Protein AF-A0A975IRM1-F1 (afdb_monomer)

pLDDT: mean 83.76, std 19.44, range [33.62, 98.5]

Mean predicted aligned error: 9.25 Å

Structure (mmCIF, N/CA/C/O backbone):
data_AF-A0A975IRM1-F1
#
_entry.id   AF-A0A975IRM1-F1
#
loop_
_atom_site.group_PDB
_atom_site.id
_atom_site.type_symbol
_atom_site.label_atom_id
_atom_site.label_alt_id
_atom_site.label_comp_id
_atom_site.label_asym_id
_atom_site.label_entity_id
_atom_site.label_seq_id
_atom_site.pdbx_PDB_ins_code
_atom_site.Cartn_x
_atom_site.Cartn_y
_atom_site.Cartn_z
_atom_site.occupancy
_atom_site.B_iso_or_equiv
_atom_site.auth_seq_id
_atom_site.auth_comp_id
_atom_site.auth_asym_id
_atom_site.auth_atom_id
_atom_site.pdbx_PDB_model_num
ATOM 1 N N . MET A 1 1 ? -2.270 6.627 4.710 1.00 82.19 1 MET A N 1
ATOM 2 C CA . MET A 1 1 ? -3.386 5.991 5.447 1.00 82.19 1 MET A CA 1
ATOM 3 C C . MET A 1 1 ? -4.667 6.190 4.655 1.00 82.19 1 MET A C 1
ATOM 5 O O . MET A 1 1 ? -4.808 7.263 4.088 1.00 82.19 1 MET A O 1
ATOM 9 N N . ALA A 1 2 ? -5.559 5.201 4.576 1.00 70.69 2 ALA A N 1
ATOM 10 C CA . ALA A 1 2 ? -6.804 5.291 3.811 1.00 70.69 2 ALA A CA 1
ATOM 11 C C . ALA A 1 2 ? -8.047 4.966 4.657 1.00 70.69 2 ALA A C 1
ATOM 13 O O . ALA A 1 2 ? -8.045 4.028 5.455 1.00 70.69 2 ALA A O 1
ATOM 14 N N . GLU A 1 3 ? -9.123 5.722 4.443 1.00 85.12 3 GLU A N 1
ATOM 15 C CA . GLU A 1 3 ? -10.418 5.559 5.111 1.00 85.12 3 GLU A CA 1
ATOM 16 C C . GLU A 1 3 ? -11.601 5.948 4.197 1.00 85.12 3 GLU A C 1
ATOM 18 O O . GLU A 1 3 ? -11.422 6.604 3.172 1.00 85.12 3 GLU A O 1
ATOM 23 N N . ALA A 1 4 ? -12.828 5.545 4.542 1.00 72.50 4 ALA A N 1
ATOM 24 C CA . ALA A 1 4 ? -14.022 5.832 3.738 1.00 72.50 4 ALA A CA 1
ATOM 25 C C . ALA A 1 4 ? -14.228 7.336 3.438 1.00 72.50 4 ALA A C 1
ATOM 27 O O . ALA A 1 4 ? -13.941 8.179 4.298 1.00 72.50 4 ALA A O 1
ATOM 28 N N . PRO A 1 5 ? -14.780 7.694 2.261 1.00 69.25 5 PRO A N 1
ATOM 29 C CA . PRO A 1 5 ? -15.133 9.079 1.942 1.00 69.25 5 PRO A CA 1
ATOM 30 C C . PRO A 1 5 ? -16.150 9.641 2.953 1.00 69.25 5 PRO A C 1
ATOM 32 O O . PRO A 1 5 ? -17.047 8.932 3.407 1.00 69.25 5 PRO A O 1
ATOM 35 N N . ALA A 1 6 ? -16.003 10.911 3.346 1.00 57.91 6 ALA A N 1
ATOM 36 C CA . ALA A 1 6 ? -16.925 11.556 4.283 1.00 57.91 6 ALA A CA 1
ATOM 37 C C . ALA A 1 6 ? -18.220 11.977 3.567 1.00 57.91 6 ALA A C 1
ATOM 39 O O . ALA A 1 6 ? -18.170 12.527 2.470 1.00 57.91 6 ALA A O 1
ATOM 40 N N . THR A 1 7 ? -19.377 11.763 4.198 1.00 49.47 7 THR A N 1
ATOM 41 C CA . THR A 1 7 ? -20.649 12.374 3.775 1.00 49.47 7 THR A CA 1
ATOM 42 C C . THR A 1 7 ? -20.865 13.634 4.612 1.00 49.47 7 THR A C 1
ATOM 44 O O . THR A 1 7 ? -21.208 13.530 5.786 1.00 49.47 7 THR A O 1
ATOM 47 N N . GLY A 1 8 ? -20.634 14.817 4.035 1.00 45.12 8 GLY A N 1
ATOM 48 C CA . GLY A 1 8 ? -20.855 16.111 4.698 1.00 45.12 8 GLY A CA 1
ATOM 49 C C . GLY A 1 8 ? -19.612 17.006 4.776 1.00 45.12 8 GLY A C 1
ATOM 50 O O . GLY A 1 8 ? -18.495 16.532 4.946 1.00 45.12 8 GLY A O 1
ATOM 51 N N . GLN A 1 9 ? -19.853 18.307 4.604 1.00 40.16 9 GLN A N 1
ATOM 52 C CA . GLN A 1 9 ? -18.911 19.421 4.451 1.00 40.16 9 GLN A CA 1
ATOM 53 C C . GLN A 1 9 ? -17.700 19.373 5.395 1.00 40.16 9 GLN A C 1
ATOM 55 O O . GLN A 1 9 ? -17.864 19.281 6.607 1.00 40.16 9 GLN A O 1
ATOM 60 N N . ILE A 1 10 ? -16.496 19.474 4.821 1.00 45.28 10 ILE A N 1
ATOM 61 C CA . ILE A 1 10 ? -15.201 19.391 5.512 1.00 45.28 10 ILE A CA 1
ATOM 62 C C . ILE A 1 10 ? -14.956 20.707 6.268 1.00 45.28 10 ILE A C 1
ATOM 64 O O . ILE A 1 10 ? -14.702 21.727 5.621 1.00 45.28 10 ILE A O 1
ATOM 68 N N . PRO A 1 11 ? -15.009 20.748 7.612 1.00 38.50 11 PRO A N 1
ATOM 69 C CA . PRO A 1 11 ? -14.389 21.842 8.334 1.00 38.50 11 PRO A CA 1
ATOM 70 C C . PRO A 1 11 ? -12.872 21.683 8.182 1.00 38.50 11 PRO A C 1
ATOM 72 O O . PRO A 1 11 ? -12.348 20.576 8.096 1.00 38.50 11 PRO A O 1
ATOM 75 N N . ASN A 1 12 ? -12.156 22.795 8.135 1.00 58.22 12 ASN A N 1
ATOM 76 C CA . ASN A 1 12 ? -10.701 22.833 8.205 1.00 58.22 12 ASN A CA 1
ATOM 77 C C . ASN A 1 12 ? -10.248 22.240 9.561 1.00 58.22 12 ASN A C 1
ATOM 79 O O . ASN A 1 12 ? -10.214 22.957 10.559 1.00 58.22 12 ASN A O 1
ATOM 83 N N . VAL A 1 13 ? -10.019 20.923 9.635 1.00 44.97 13 VAL A N 1
ATOM 84 C CA . VAL A 1 13 ? -9.749 20.192 10.885 1.00 44.97 13 VAL A CA 1
ATOM 85 C C . VAL A 1 13 ? -8.298 19.718 10.892 1.00 44.97 13 VAL A C 1
ATOM 87 O O . VAL A 1 13 ? -7.816 19.173 9.905 1.00 44.97 13 VAL A O 1
ATOM 90 N N . LEU A 1 14 ? -7.624 19.982 12.014 1.00 52.16 14 LEU A N 1
ATOM 91 C CA . LEU A 1 14 ? -6.320 19.475 12.457 1.00 52.16 14 LEU A CA 1
ATOM 92 C C . LEU A 1 14 ? -5.847 18.214 11.713 1.00 52.16 14 LEU A C 1
ATOM 94 O O . LEU A 1 14 ? -6.598 17.249 11.594 1.00 52.16 14 LEU A O 1
ATOM 98 N N . ALA A 1 15 ? -4.590 18.225 11.256 1.00 61.62 15 ALA A N 1
ATOM 99 C CA . ALA A 1 15 ? -3.960 17.102 10.565 1.00 61.62 15 ALA A CA 1
ATOM 100 C C . ALA A 1 15 ? -4.256 15.769 11.276 1.00 61.62 15 ALA A C 1
ATOM 102 O O . ALA A 1 15 ? -3.843 15.577 12.418 1.00 61.62 15 ALA A O 1
ATOM 103 N N . THR A 1 16 ? -4.975 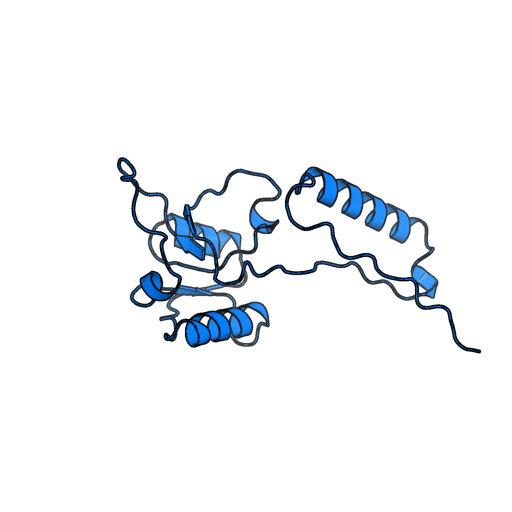14.865 10.603 1.00 74.50 16 THR A N 1
ATOM 104 C CA . THR A 1 16 ? -5.273 13.530 11.132 1.00 74.50 16 THR A CA 1
ATOM 105 C C . THR A 1 16 ? -3.978 12.742 11.273 1.00 74.50 16 THR A C 1
ATOM 107 O O . THR A 1 16 ? -3.243 12.561 10.297 1.00 74.50 16 THR A O 1
ATOM 110 N N . LEU A 1 17 ? -3.690 12.279 12.485 1.00 86.50 17 LEU A N 1
ATOM 111 C CA . LEU A 1 17 ? -2.501 11.500 12.792 1.00 86.50 17 LEU A CA 1
ATOM 112 C C . LEU A 1 17 ? -2.784 10.009 12.632 1.00 86.50 17 LEU A C 1
ATOM 114 O O . LEU A 1 17 ? -3.905 9.535 12.791 1.00 86.50 17 LEU A O 1
ATOM 118 N N . LEU A 1 18 ? -1.730 9.231 12.377 1.00 91.56 18 LEU A N 1
ATOM 119 C CA . LEU A 1 18 ? -1.839 7.774 12.282 1.00 91.56 18 LEU A CA 1
ATOM 120 C C . LEU A 1 18 ? -2.449 7.147 13.554 1.00 91.56 18 LEU A C 1
ATOM 122 O O . LEU A 1 18 ? -3.213 6.189 13.460 1.00 91.56 18 LEU A O 1
ATOM 126 N N . ALA A 1 19 ? -2.138 7.709 14.725 1.00 92.12 19 ALA A N 1
ATOM 127 C CA . ALA A 1 19 ? -2.644 7.247 16.016 1.00 92.12 19 ALA A CA 1
ATOM 128 C C . ALA A 1 19 ? -4.167 7.420 16.178 1.00 92.12 19 ALA A C 1
ATOM 130 O O . ALA A 1 19 ? -4.785 6.653 16.916 1.00 92.12 19 ALA A O 1
ATOM 131 N N . ASP A 1 20 ? -4.796 8.342 15.440 1.00 92.50 20 ASP A N 1
ATOM 132 C CA . ASP A 1 20 ? -6.250 8.570 15.495 1.00 92.50 20 ASP A CA 1
ATOM 133 C C . ASP A 1 20 ? -7.044 7.349 14.988 1.00 92.50 20 ASP A C 1
ATOM 135 O O . ASP A 1 20 ? -8.236 7.194 15.257 1.00 92.50 20 ASP A O 1
ATOM 139 N N . PHE A 1 21 ? -6.374 6.437 14.278 1.00 93.94 21 PHE A N 1
ATOM 140 C CA . PHE A 1 21 ? -6.946 5.213 13.726 1.00 93.94 21 PHE A CA 1
ATOM 141 C C . PHE A 1 21 ? -6.785 3.981 14.630 1.00 93.94 21 PHE A C 1
ATOM 143 O O . PHE A 1 21 ? -7.273 2.905 14.275 1.00 93.94 21 PHE A O 1
ATOM 150 N N . ALA A 1 22 ? -6.142 4.110 15.796 1.00 94.75 22 ALA A N 1
ATOM 151 C CA . ALA A 1 22 ? -5.850 2.985 16.688 1.00 94.75 22 ALA A CA 1
ATOM 152 C C . ALA A 1 22 ? -7.107 2.213 17.133 1.00 94.75 22 ALA A C 1
ATOM 154 O O . ALA A 1 22 ? -7.076 0.993 17.254 1.00 94.75 22 ALA A O 1
ATOM 155 N N . GLY A 1 23 ? -8.227 2.916 17.335 1.00 95.12 23 GLY A N 1
ATOM 156 C CA . GLY A 1 23 ? -9.498 2.325 17.772 1.00 95.12 23 GLY A CA 1
ATOM 157 C C . GLY A 1 23 ? -10.391 1.780 16.651 1.00 95.12 23 GLY A C 1
ATOM 158 O O . GLY A 1 23 ? -11.537 1.418 16.917 1.00 95.12 23 GLY A O 1
ATOM 159 N N . ARG A 1 24 ? -9.930 1.772 15.395 1.00 96.56 24 ARG A N 1
ATOM 160 C CA . ARG A 1 24 ? -10.737 1.345 14.239 1.00 96.56 24 ARG A CA 1
ATOM 161 C C . ARG A 1 24 ? -10.365 -0.064 13.782 1.00 96.56 24 ARG A C 1
ATOM 163 O O . ARG A 1 24 ? -9.234 -0.470 14.005 1.00 96.56 24 ARG A O 1
ATOM 170 N N . PRO A 1 25 ? -11.269 -0.799 13.107 1.00 97.94 25 PRO A N 1
ATOM 171 C CA . PRO A 1 25 ? -10.916 -2.064 12.469 1.00 97.94 25 PRO A CA 1
ATOM 172 C C . PRO A 1 25 ? -9.922 -1.857 11.327 1.00 97.94 25 PRO A C 1
ATOM 174 O O . PRO A 1 25 ? -10.118 -0.977 10.487 1.00 97.94 25 PRO A O 1
ATOM 177 N N . TRP A 1 26 ? -8.904 -2.706 11.251 1.00 98.50 26 TRP A N 1
ATOM 178 C CA . TRP A 1 26 ? -7.900 -2.679 10.194 1.00 98.50 26 TRP A CA 1
ATOM 179 C C . TRP A 1 26 ? -8.092 -3.816 9.202 1.00 98.50 26 TRP A C 1
ATOM 181 O O . TRP A 1 26 ? -8.406 -4.952 9.570 1.00 98.50 26 TRP A O 1
ATOM 191 N N . VAL A 1 27 ? -7.855 -3.490 7.936 1.00 98.44 27 VAL A N 1
ATOM 192 C CA . VAL A 1 27 ? -7.558 -4.454 6.885 1.00 98.44 27 VAL A CA 1
ATOM 193 C C . VAL A 1 27 ? -6.073 -4.356 6.564 1.00 98.44 27 VAL A C 1
ATOM 195 O O . VAL A 1 27 ? -5.544 -3.264 6.371 1.00 98.44 27 VAL A O 1
ATOM 198 N N . LEU A 1 28 ? -5.383 -5.492 6.546 1.00 98.12 28 LEU A N 1
ATOM 199 C CA . LEU A 1 28 ? -3.975 -5.566 6.169 1.00 98.12 28 LEU A CA 1
ATOM 200 C C . LEU A 1 28 ? -3.721 -6.780 5.270 1.00 98.12 28 LEU A C 1
ATOM 202 O O . LEU A 1 28 ? -4.540 -7.691 5.157 1.00 98.12 28 LEU A O 1
ATOM 206 N N . GLU A 1 29 ? -2.551 -6.777 4.643 1.00 96.88 29 GLU A N 1
ATOM 207 C CA . GLU A 1 29 ? -2.019 -7.930 3.917 1.00 96.88 29 GLU A CA 1
ATOM 208 C C . GLU A 1 29 ? -1.788 -9.132 4.859 1.00 96.88 29 GLU A C 1
ATOM 210 O O . GLU A 1 29 ? -1.670 -8.936 6.084 1.00 96.88 29 GLU A O 1
ATOM 215 N N . PRO A 1 30 ? -1.690 -10.364 4.311 1.00 97.88 30 PRO A N 1
ATOM 216 C CA . PRO A 1 30 ? -1.469 -11.568 5.099 1.00 97.88 30 PRO A CA 1
ATOM 217 C C . PRO A 1 30 ? -0.252 -11.505 6.016 1.00 97.88 30 PRO A C 1
ATOM 219 O O . PRO A 1 30 ? 0.780 -10.913 5.677 1.00 97.88 30 PRO A O 1
ATOM 222 N N . ALA A 1 31 ? -0.364 -12.144 7.180 1.00 97.25 31 ALA A N 1
ATOM 223 C CA . ALA A 1 31 ? 0.757 -12.317 8.096 1.00 97.25 31 ALA A CA 1
ATOM 224 C C . ALA A 1 31 ? 1.988 -12.929 7.392 1.00 97.25 31 ALA A C 1
ATOM 226 O O . ALA A 1 31 ? 1.868 -13.828 6.561 1.00 97.25 31 ALA A O 1
ATOM 227 N N . GLY A 1 32 ? 3.181 -12.422 7.721 1.00 96.31 32 GLY A N 1
ATOM 228 C CA . GLY A 1 32 ? 4.452 -12.839 7.112 1.00 96.31 32 GLY A CA 1
ATOM 229 C C . GLY A 1 32 ? 4.796 -12.150 5.786 1.00 96.31 32 GLY A C 1
ATOM 230 O O . GLY A 1 32 ? 5.863 -12.390 5.229 1.00 96.31 32 GLY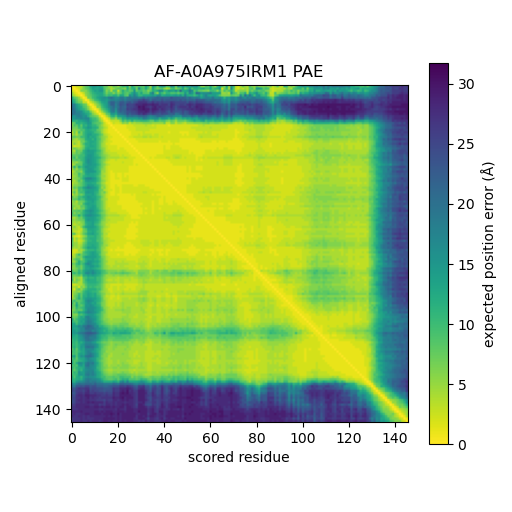 A O 1
ATOM 231 N N . THR A 1 33 ? 3.926 -11.279 5.265 1.00 96.31 33 THR A N 1
ATOM 232 C CA . THR A 1 33 ? 4.286 -10.399 4.144 1.00 96.31 33 THR A CA 1
ATOM 233 C C . THR A 1 33 ? 5.085 -9.189 4.633 1.00 96.31 33 THR A C 1
ATOM 235 O O . THR A 1 33 ? 4.804 -8.627 5.692 1.00 96.31 33 THR A O 1
ATOM 238 N N . ALA A 1 34 ? 6.040 -8.721 3.823 1.00 94.44 34 ALA A N 1
ATOM 239 C CA . ALA A 1 34 ? 6.829 -7.529 4.149 1.00 94.44 34 ALA A CA 1
ATOM 240 C C . ALA A 1 34 ? 5.953 -6.274 4.341 1.00 94.44 34 ALA A C 1
ATOM 242 O O . ALA A 1 34 ? 6.229 -5.439 5.199 1.00 94.44 34 ALA A O 1
ATOM 243 N N . SER A 1 35 ? 4.865 -6.149 3.571 1.00 93.62 35 SER A N 1
ATOM 244 C CA . S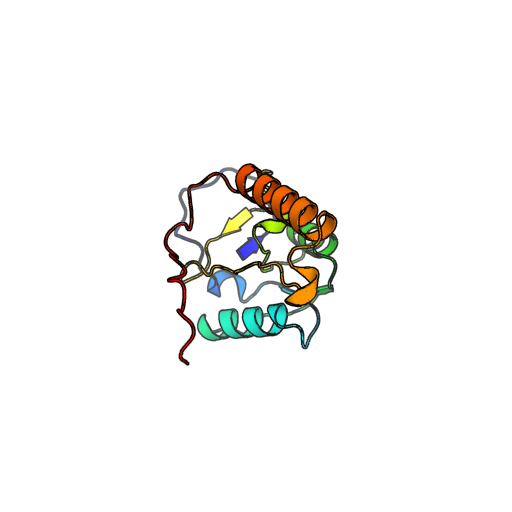ER A 1 35 ? 3.877 -5.074 3.718 1.00 93.62 35 SER A CA 1
ATOM 245 C C . SER A 1 35 ? 3.163 -5.135 5.067 1.00 93.62 35 SER A C 1
ATOM 247 O O . SER A 1 35 ? 2.998 -4.096 5.709 1.00 93.62 35 SER A O 1
ATOM 249 N N . ARG A 1 36 ? 2.771 -6.333 5.526 1.00 96.62 36 ARG A N 1
ATOM 250 C CA . ARG A 1 36 ? 2.173 -6.522 6.851 1.00 96.62 36 ARG A CA 1
ATOM 251 C C . ARG A 1 36 ? 3.156 -6.178 7.960 1.00 96.62 36 ARG A C 1
ATOM 253 O O . ARG A 1 36 ? 2.806 -5.420 8.856 1.00 96.62 36 ARG A O 1
ATOM 260 N N . GLU A 1 37 ? 4.373 -6.701 7.903 1.00 97.06 37 GLU A N 1
ATOM 261 C CA . GLU A 1 37 ? 5.398 -6.433 8.918 1.00 97.06 37 GLU A CA 1
ATOM 262 C C . GLU A 1 37 ? 5.695 -4.936 9.041 1.00 97.06 37 GLU A C 1
ATOM 264 O O . GLU A 1 37 ? 5.684 -4.387 10.146 1.00 97.06 37 GLU A O 1
ATOM 269 N N . TRP A 1 38 ? 5.858 -4.262 7.900 1.00 95.75 38 TRP A N 1
ATOM 270 C CA . TRP A 1 38 ? 6.055 -2.819 7.844 1.00 95.75 38 TRP A CA 1
ATOM 271 C C . TRP A 1 38 ? 4.867 -2.044 8.428 1.00 95.75 38 TRP A C 1
ATOM 273 O O . TRP A 1 38 ? 5.068 -1.146 9.245 1.00 95.75 38 TRP A O 1
ATOM 283 N N . ALA A 1 39 ? 3.629 -2.413 8.080 1.00 95.94 39 ALA A N 1
ATOM 284 C CA . ALA A 1 39 ? 2.427 -1.768 8.609 1.00 95.94 39 ALA A CA 1
ATOM 285 C C . ALA A 1 39 ? 2.340 -1.866 10.141 1.00 95.94 39 ALA A C 1
ATOM 287 O O . ALA A 1 39 ? 2.071 -0.870 10.814 1.00 95.94 39 ALA A O 1
ATOM 288 N N . MET A 1 40 ? 2.615 -3.050 10.694 1.00 97.44 40 MET A N 1
ATOM 289 C CA . MET A 1 40 ? 2.620 -3.282 12.142 1.00 97.44 40 MET A CA 1
ATOM 290 C C . MET A 1 40 ? 3.712 -2.446 12.824 1.00 97.44 40 MET A C 1
ATOM 292 O O . MET A 1 40 ? 3.469 -1.819 13.852 1.00 97.44 40 MET A O 1
ATOM 296 N N . GLN A 1 41 ? 4.911 -2.379 12.235 1.00 96.06 41 GLN A N 1
ATOM 297 C CA . GLN A 1 41 ? 6.008 -1.572 12.770 1.00 96.06 41 GLN A CA 1
ATOM 298 C C . GLN A 1 41 ? 5.703 -0.069 12.727 1.00 96.06 41 GLN A C 1
ATOM 300 O O . GLN A 1 41 ? 6.016 0.637 13.685 1.00 96.06 41 GLN A O 1
ATOM 305 N N . LEU A 1 42 ? 5.055 0.410 11.663 1.00 94.94 42 LEU A N 1
ATOM 306 C CA . LEU A 1 42 ? 4.620 1.798 11.539 1.00 94.94 42 LEU A CA 1
ATOM 307 C C . LEU A 1 42 ? 3.580 2.163 12.612 1.00 94.94 42 LEU A C 1
ATOM 309 O O . LEU A 1 42 ? 3.710 3.202 13.257 1.00 94.94 42 LEU A O 1
ATOM 313 N N . CYS A 1 43 ? 2.590 1.297 12.847 1.00 9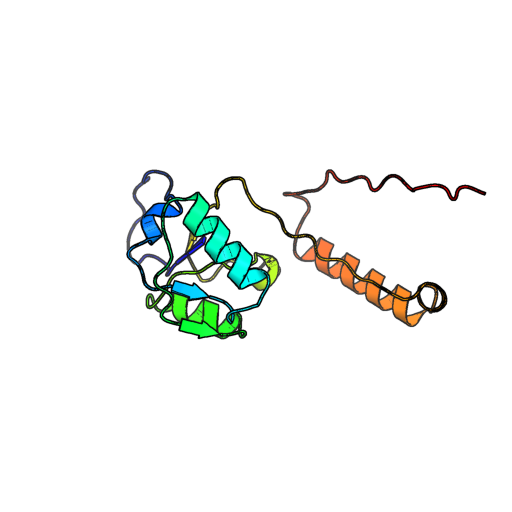5.88 43 CYS A N 1
ATOM 314 C CA . CYS A 1 43 ? 1.590 1.498 13.901 1.00 95.88 43 CYS A CA 1
ATOM 315 C C . CYS A 1 43 ? 2.235 1.498 15.293 1.00 95.88 43 CYS A C 1
ATOM 317 O O . CYS A 1 43 ? 2.006 2.422 16.075 1.00 95.88 43 CYS A O 1
ATOM 319 N N . ARG A 1 44 ? 3.127 0.533 15.572 1.00 95.94 44 ARG A N 1
ATOM 320 C CA . ARG A 1 44 ? 3.875 0.490 16.839 1.00 95.94 44 ARG A CA 1
ATOM 321 C C . ARG A 1 44 ? 4.729 1.732 17.049 1.00 95.94 44 ARG A C 1
ATOM 323 O O . ARG A 1 44 ? 4.763 2.261 18.155 1.00 95.94 44 ARG A O 1
ATOM 330 N N . GLY A 1 45 ? 5.385 2.221 15.997 1.00 93.81 45 GLY A N 1
ATOM 331 C CA . GLY A 1 45 ? 6.137 3.478 16.027 1.00 93.81 45 GLY A CA 1
ATOM 332 C C . GLY A 1 45 ? 5.259 4.697 16.330 1.00 93.81 45 GLY A C 1
ATOM 333 O O . GLY A 1 45 ? 5.735 5.655 16.929 1.00 93.81 45 GLY A O 1
ATOM 334 N N . ALA A 1 46 ? 3.972 4.636 15.980 1.00 92.69 46 ALA A N 1
ATOM 335 C CA . ALA A 1 46 ? 2.959 5.627 16.340 1.00 92.69 46 ALA A CA 1
ATOM 336 C C . ALA A 1 46 ? 2.263 5.350 17.690 1.00 92.69 46 ALA A C 1
ATOM 338 O O . ALA A 1 46 ? 1.349 6.083 18.060 1.00 92.69 46 ALA A O 1
ATOM 339 N N . GLY A 1 47 ? 2.694 4.328 18.439 1.00 95.44 47 GLY A N 1
ATOM 340 C CA . GLY A 1 47 ? 2.246 4.059 19.807 1.00 95.44 47 GLY A CA 1
ATOM 341 C C . GLY A 1 47 ? 1.037 3.131 19.949 1.00 95.44 47 GLY A C 1
ATOM 342 O O . GLY A 1 47 ? 0.465 3.078 21.036 1.00 95.44 47 GLY A O 1
ATOM 343 N N . PHE A 1 48 ? 0.638 2.393 18.906 1.00 96.88 48 PHE A N 1
ATOM 344 C CA . PHE A 1 48 ? -0.474 1.436 18.995 1.00 96.88 48 PHE A CA 1
ATOM 345 C C . PHE A 1 48 ? -0.230 0.153 18.191 1.00 96.88 48 PHE A C 1
ATOM 347 O O . PHE A 1 48 ? 0.597 0.110 17.286 1.00 96.88 48 PHE A O 1
ATOM 354 N N . GLU A 1 49 ? -0.983 -0.900 18.503 1.00 96.69 49 GLU A N 1
ATOM 355 C CA . GLU A 1 49 ? -1.051 -2.119 17.691 1.00 96.69 49 GLU A CA 1
ATOM 356 C C . GLU A 1 49 ? -2.432 -2.159 17.009 1.00 96.69 49 GLU A C 1
ATOM 358 O O . GLU A 1 49 ? -3.439 -1.960 17.695 1.00 96.69 49 GLU A O 1
ATOM 363 N N . PRO A 1 50 ? -2.522 -2.338 15.680 1.00 97.38 50 PRO A N 1
ATOM 364 C CA . PRO A 1 50 ? -3.794 -2.271 14.968 1.00 97.38 50 PRO A CA 1
ATOM 365 C C . PRO A 1 50 ? -4.688 -3.484 15.276 1.00 97.38 50 PRO A C 1
ATOM 367 O O . PRO A 1 50 ? -4.223 -4.624 15.287 1.00 97.38 50 PRO A O 1
ATOM 370 N N . ASP A 1 51 ? -5.995 -3.256 15.451 1.00 97.69 51 ASP A N 1
ATOM 371 C CA . ASP A 1 51 ? -7.013 -4.318 15.534 1.00 97.69 51 ASP A CA 1
ATOM 372 C C . ASP A 1 51 ? -7.335 -4.853 14.130 1.00 97.69 51 ASP A C 1
ATOM 374 O O . ASP A 1 51 ? -8.208 -4.340 13.423 1.00 97.69 51 ASP A O 1
ATOM 378 N N . VAL A 1 52 ? -6.579 -5.856 13.685 1.00 98.12 52 VAL A N 1
ATOM 379 C CA . VAL A 1 52 ? -6.702 -6.415 12.333 1.00 98.12 52 VAL A CA 1
ATOM 380 C C . VAL A 1 52 ? -7.858 -7.405 12.269 1.00 98.12 52 VAL A C 1
ATOM 382 O O . VAL A 1 52 ? -7.721 -8.570 12.637 1.00 98.12 52 VAL A O 1
ATOM 385 N N . ARG A 1 53 ? -8.992 -6.945 11.734 1.00 97.94 53 ARG A N 1
ATOM 386 C CA . ARG A 1 53 ? -10.210 -7.756 11.563 1.00 97.94 53 ARG A CA 1
ATOM 387 C C . ARG A 1 53 ? -10.355 -8.365 10.179 1.00 97.94 53 ARG A C 1
ATOM 389 O O . ARG A 1 53 ? -11.138 -9.295 10.005 1.00 97.94 53 ARG A O 1
ATOM 396 N N . PHE A 1 54 ? -9.628 -7.834 9.202 1.00 98.12 54 PHE A N 1
ATOM 397 C CA . PHE A 1 54 ? -9.669 -8.311 7.829 1.00 98.12 54 PHE A CA 1
ATOM 398 C C . PHE A 1 54 ? -8.257 -8.540 7.305 1.00 98.12 54 PHE A C 1
ATOM 400 O O . PHE A 1 54 ? -7.352 -7.732 7.516 1.00 98.12 54 PHE A O 1
ATOM 407 N N . GLU A 1 55 ? -8.093 -9.635 6.577 1.00 98.12 55 GLU A N 1
ATOM 408 C CA . GLU A 1 55 ? -6.830 -10.024 5.971 1.00 98.12 55 GLU A CA 1
ATOM 409 C C . GLU A 1 55 ? -7.071 -10.408 4.509 1.00 98.12 55 GLU A C 1
ATOM 411 O O . GLU A 1 55 ? -7.961 -11.207 4.215 1.00 98.12 55 GLU A O 1
ATOM 416 N N . THR A 1 56 ? -6.330 -9.804 3.578 1.00 97.38 56 THR A N 1
ATOM 417 C CA . THR A 1 56 ? -6.464 -10.081 2.139 1.00 97.38 56 THR A CA 1
ATOM 418 C C . THR A 1 56 ? -5.213 -9.663 1.375 1.00 97.38 56 THR A C 1
ATOM 420 O O . THR A 1 56 ? -4.634 -8.626 1.683 1.00 97.38 56 THR A O 1
ATOM 423 N N . ALA A 1 57 ? -4.835 -10.446 0.357 1.00 95.56 57 ALA A N 1
ATOM 424 C CA . ALA A 1 57 ? -3.791 -10.082 -0.611 1.00 95.56 57 ALA A CA 1
ATOM 425 C C . ALA A 1 57 ? -4.342 -9.368 -1.863 1.00 95.56 57 ALA A C 1
ATOM 427 O O . ALA A 1 57 ? -3.593 -8.911 -2.725 1.00 95.56 57 ALA A O 1
ATOM 428 N N . ASP A 1 58 ? -5.670 -9.309 -2.006 1.00 96.19 58 ASP A N 1
ATOM 429 C CA . ASP A 1 58 ? -6.331 -8.561 -3.074 1.00 96.19 58 ASP A CA 1
ATOM 430 C C . ASP A 1 58 ? -6.515 -7.100 -2.638 1.00 96.19 58 ASP A C 1
ATOM 432 O O . ASP A 1 58 ? -7.397 -6.777 -1.832 1.00 96.19 58 ASP A O 1
ATOM 436 N N . LEU A 1 59 ? -5.705 -6.210 -3.217 1.00 93.62 59 LEU A N 1
ATOM 437 C CA . LEU A 1 59 ? -5.752 -4.767 -2.968 1.00 93.62 59 LEU A CA 1
ATOM 438 C C . LEU A 1 59 ? -7.086 -4.125 -3.377 1.00 93.62 59 LEU A C 1
ATOM 440 O O . LEU A 1 59 ? -7.514 -3.154 -2.756 1.00 93.62 59 LEU A O 1
ATOM 444 N N . MET A 1 60 ? -7.799 -4.668 -4.364 1.00 94.69 60 MET A N 1
ATOM 445 C CA . MET A 1 60 ? -9.126 -4.163 -4.723 1.00 94.69 60 MET A CA 1
ATOM 446 C C . MET A 1 60 ? -10.171 -4.558 -3.679 1.00 94.69 60 MET A C 1
ATOM 448 O O . MET A 1 60 ? -11.054 -3.761 -3.358 1.00 94.69 60 MET A O 1
ATOM 452 N N . ALA A 1 61 ? -10.083 -5.764 -3.110 1.00 96.19 61 ALA A N 1
ATOM 453 C CA . ALA A 1 61 ? -10.908 -6.147 -1.961 1.00 96.19 61 ALA A CA 1
ATOM 454 C C . ALA A 1 61 ? -10.580 -5.296 -0.720 1.00 96.19 61 ALA A C 1
ATOM 456 O O . ALA A 1 61 ? -11.496 -4.823 -0.046 1.00 96.19 61 ALA A O 1
ATOM 457 N N . HIS A 1 62 ? -9.294 -5.022 -0.484 1.00 96.62 62 HIS A N 1
ATOM 458 C CA . HIS A 1 62 ? -8.805 -4.131 0.569 1.00 96.62 62 HIS A CA 1
ATOM 459 C C . HIS A 1 62 ? -9.427 -2.727 0.440 1.00 96.62 62 HIS A C 1
ATOM 461 O O . HIS A 1 62 ? -10.054 -2.231 1.377 1.00 96.62 62 HIS A O 1
ATOM 467 N N . ILE A 1 63 ? -9.355 -2.117 -0.749 1.00 96.25 63 ILE A N 1
ATOM 468 C CA . ILE A 1 63 ? -9.969 -0.811 -1.036 1.00 96.25 63 ILE A CA 1
ATOM 469 C C . ILE A 1 63 ? -11.483 -0.847 -0.834 1.00 96.25 63 ILE A C 1
ATOM 471 O O . ILE A 1 63 ? -12.047 0.080 -0.257 1.00 96.25 63 ILE A O 1
ATOM 475 N N . ARG A 1 64 ? -12.161 -1.910 -1.281 1.00 96.00 64 ARG A N 1
ATOM 476 C CA . ARG A 1 64 ? -13.616 -2.046 -1.117 1.00 96.00 64 ARG A CA 1
ATOM 477 C C . ARG A 1 64 ? -14.037 -2.090 0.354 1.00 96.00 64 ARG A C 1
ATOM 479 O O . ARG A 1 64 ? -15.025 -1.441 0.691 1.00 96.00 64 ARG A O 1
ATOM 486 N N . LEU A 1 65 ? -13.285 -2.780 1.214 1.00 96.56 65 LEU A N 1
ATOM 487 C CA . LEU A 1 65 ? -13.523 -2.815 2.665 1.00 96.56 65 LEU A CA 1
ATOM 488 C C . LEU A 1 65 ? -13.347 -1.440 3.321 1.00 96.56 65 LEU A C 1
ATOM 490 O O . LEU A 1 65 ? -14.139 -1.050 4.180 1.00 96.56 65 LEU A O 1
ATOM 494 N N . ILE A 1 66 ? -12.327 -0.694 2.894 1.00 96.88 66 ILE A N 1
ATOM 495 C CA . ILE A 1 66 ? -12.091 0.670 3.374 1.00 96.88 66 ILE A CA 1
ATOM 496 C C . ILE A 1 66 ? -13.218 1.592 2.913 1.00 96.88 66 ILE A C 1
ATOM 498 O O . ILE A 1 66 ? -13.811 2.312 3.714 1.00 96.88 66 ILE A O 1
ATOM 502 N N . ARG A 1 67 ? -13.553 1.547 1.623 1.00 95.62 67 ARG A N 1
ATOM 503 C CA . ARG A 1 67 ? -14.566 2.407 1.008 1.00 95.62 67 ARG A CA 1
ATOM 504 C C . ARG A 1 67 ? -15.958 2.185 1.589 1.00 95.62 67 ARG A C 1
ATOM 506 O O . ARG A 1 67 ? -16.723 3.137 1.684 1.00 95.62 67 ARG A O 1
ATOM 513 N N . SER A 1 68 ? -16.282 0.962 2.005 1.00 95.25 68 SER A N 1
ATOM 514 C CA . SER A 1 68 ? -17.553 0.659 2.667 1.00 95.25 68 SER A CA 1
ATOM 515 C C . SER A 1 68 ? -17.613 1.124 4.129 1.00 95.25 68 SER A C 1
ATOM 517 O O . SER A 1 68 ? -18.630 0.910 4.780 1.00 95.25 68 SER A O 1
ATOM 519 N N . GLY A 1 69 ? -16.539 1.710 4.671 1.00 94.94 69 GLY A N 1
ATOM 520 C CA . GLY A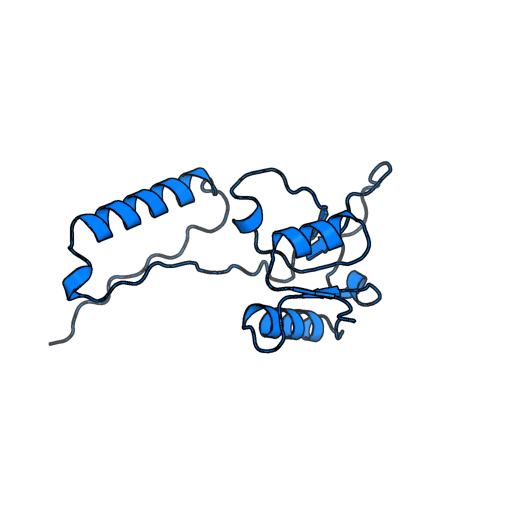 1 69 ? -16.476 2.182 6.057 1.00 94.94 69 GLY A CA 1
ATOM 521 C C . GLY A 1 69 ? -16.219 1.093 7.095 1.00 94.94 69 GLY A C 1
ATOM 522 O O . GLY A 1 69 ? -16.186 1.397 8.285 1.00 94.94 69 GLY A O 1
ATOM 523 N N . ASN A 1 70 ? -15.995 -0.154 6.670 1.00 96.31 70 ASN A N 1
ATOM 524 C CA . ASN A 1 70 ? -15.807 -1.281 7.586 1.00 96.31 70 ASN A CA 1
ATOM 525 C C . ASN A 1 70 ? -14.396 -1.344 8.174 1.00 96.31 70 ASN A C 1
ATOM 527 O O . ASN A 1 70 ? -14.206 -1.969 9.215 1.00 96.31 70 ASN A O 1
ATOM 531 N N . ALA A 1 71 ? -13.414 -0.729 7.512 1.00 97.38 71 ALA A N 1
ATOM 532 C CA . ALA A 1 71 ? -12.024 -0.784 7.933 1.00 97.38 71 ALA A CA 1
ATOM 533 C C . ALA A 1 71 ? -11.223 0.462 7.530 1.00 97.38 71 ALA A C 1
ATOM 535 O O . ALA A 1 71 ? -11.680 1.307 6.757 1.00 97.38 71 ALA A O 1
ATOM 536 N N . VAL A 1 72 ? -10.004 0.540 8.054 1.00 98.00 72 VAL A N 1
ATOM 537 C CA . VAL A 1 72 ? -8.915 1.408 7.588 1.00 98.00 72 VAL A CA 1
ATOM 538 C C . VAL A 1 72 ? -7.724 0.563 7.163 1.00 98.00 72 VAL A C 1
ATOM 540 O O . VAL A 1 72 ? -7.634 -0.610 7.529 1.00 98.00 72 VAL A O 1
ATOM 543 N N . GLY A 1 73 ? -6.805 1.145 6.398 1.00 96.44 73 GLY A N 1
ATOM 544 C CA . GLY A 1 73 ? -5.618 0.418 5.968 1.00 96.44 73 GLY A CA 1
ATOM 545 C C . GLY A 1 73 ? -4.550 1.279 5.310 1.00 96.44 73 GLY A C 1
ATOM 546 O O . GLY A 1 73 ? -4.708 2.483 5.082 1.00 96.44 73 GLY A O 1
ATOM 547 N N . LEU A 1 74 ? -3.427 0.633 5.010 1.00 95.12 74 LEU A N 1
ATOM 548 C CA . LEU A 1 74 ? -2.319 1.220 4.266 1.00 95.12 74 LEU A CA 1
ATOM 549 C C . LEU A 1 74 ? -2.388 0.736 2.820 1.00 95.12 74 LEU A C 1
ATOM 551 O O . LEU A 1 74 ? -2.369 -0.465 2.564 1.00 95.12 74 LEU A O 1
ATOM 555 N N . LEU A 1 75 ? -2.448 1.683 1.888 1.00 92.31 75 LEU A N 1
ATOM 556 C CA . LEU A 1 75 ? -2.498 1.414 0.456 1.00 92.31 75 LEU A CA 1
ATOM 557 C C . LEU A 1 75 ? -1.267 2.034 -0.214 1.00 92.31 75 LEU A C 1
ATOM 559 O O . LEU A 1 75 ? -0.963 3.194 0.074 1.00 92.31 75 LEU A O 1
ATOM 563 N N . PRO A 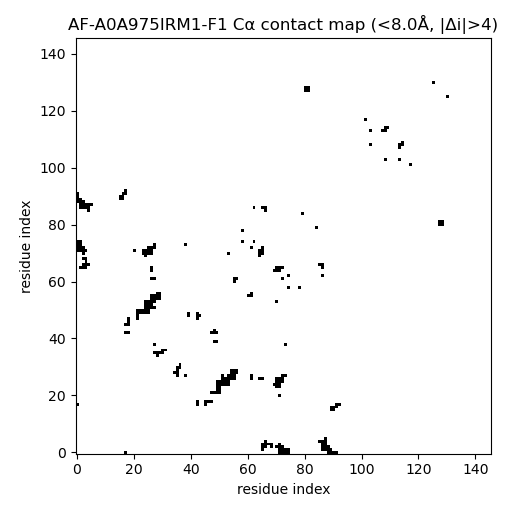1 76 ? -0.554 1.298 -1.085 1.00 90.44 76 PRO A N 1
ATOM 564 C CA . PRO A 1 76 ? 0.479 1.898 -1.912 1.00 90.44 76 PRO A CA 1
ATOM 565 C C . PRO A 1 76 ? -0.179 2.766 -2.985 1.00 90.44 76 PRO A C 1
ATOM 567 O O . PRO A 1 76 ? -1.150 2.338 -3.600 1.00 90.44 76 PRO A O 1
ATOM 570 N N . ASP A 1 77 ? 0.379 3.943 -3.253 1.00 87.75 77 ASP A N 1
ATOM 571 C CA . ASP A 1 77 ? -0.176 4.905 -4.221 1.00 87.75 77 ASP A CA 1
ATOM 572 C C . ASP A 1 77 ? -0.376 4.310 -5.630 1.00 87.75 77 ASP A C 1
ATOM 574 O O . ASP A 1 77 ? -1.331 4.619 -6.338 1.00 87.75 77 ASP A O 1
ATOM 578 N N . LEU A 1 78 ? 0.463 3.332 -5.990 1.00 88.88 78 LEU A N 1
ATOM 579 C CA . LEU A 1 78 ? 0.397 2.598 -7.254 1.00 88.88 78 LEU A CA 1
ATOM 580 C C . LEU A 1 78 ? -0.962 1.938 -7.541 1.00 88.88 78 LEU A C 1
ATOM 582 O O . LEU A 1 78 ? -1.262 1.704 -8.708 1.00 88.88 78 LEU A O 1
ATOM 586 N N . VAL A 1 79 ? -1.795 1.653 -6.532 1.00 90.94 79 VAL A N 1
ATOM 587 C CA . VAL A 1 79 ? -3.140 1.084 -6.766 1.00 90.94 79 VAL A CA 1
ATOM 588 C C . VAL A 1 79 ? -4.063 2.016 -7.547 1.00 90.94 79 VAL A C 1
ATOM 590 O O . VAL A 1 79 ? -5.051 1.540 -8.099 1.00 90.94 79 VAL A O 1
ATOM 593 N N . TRP A 1 80 ? -3.751 3.312 -7.592 1.00 89.50 80 TRP A N 1
ATOM 594 C CA . TRP A 1 80 ? -4.529 4.307 -8.322 1.00 89.50 80 TRP A CA 1
ATOM 595 C C . TRP A 1 80 ? -4.024 4.526 -9.744 1.00 89.50 80 TRP A C 1
ATOM 597 O O . TRP A 1 80 ? -4.791 4.963 -10.588 1.00 89.50 80 TRP A O 1
ATOM 607 N N . ALA A 1 81 ? -2.754 4.218 -10.032 1.00 85.31 81 ALA A N 1
ATOM 608 C CA . ALA A 1 81 ? -2.150 4.395 -11.357 1.00 85.31 81 ALA A CA 1
ATOM 609 C C . ALA A 1 81 ? -2.412 5.784 -11.994 1.00 85.31 81 ALA A C 1
ATOM 611 O O . ALA A 1 81 ? -2.589 5.895 -13.205 1.00 85.31 81 ALA A O 1
ATOM 612 N N . GLY A 1 82 ? -2.440 6.841 -11.174 1.00 81.81 82 GLY A N 1
ATOM 613 C CA . GLY A 1 82 ? -2.723 8.217 -11.602 1.00 81.81 82 GLY A CA 1
ATOM 614 C C . GLY A 1 82 ? -4.206 8.615 -11.593 1.00 81.81 82 GLY A C 1
ATOM 615 O O . GLY A 1 82 ? -4.516 9.774 -11.861 1.00 81.81 82 GLY A O 1
ATOM 616 N N . GLU A 1 83 ? -5.122 7.697 -11.277 1.00 85.44 83 GLU A N 1
ATOM 617 C CA . GLU A 1 83 ? -6.537 8.005 -11.050 1.00 85.44 83 GLU A CA 1
ATOM 618 C C . GLU A 1 83 ? -6.774 8.653 -9.678 1.00 85.44 83 GLU A C 1
ATOM 620 O O . GLU A 1 83 ? -5.972 8.535 -8.750 1.00 85.44 83 GLU A O 1
ATOM 625 N N . GLU A 1 84 ? -7.911 9.338 -9.533 1.00 88.25 84 GLU A N 1
ATOM 626 C CA . GLU A 1 84 ? -8.277 9.957 -8.263 1.00 88.25 84 GLU A CA 1
ATOM 627 C C . GLU A 1 84 ? -8.680 8.891 -7.220 1.00 88.25 84 GLU A C 1
ATOM 629 O O . GLU A 1 84 ? -9.506 8.016 -7.515 1.00 88.25 84 GLU A O 1
ATOM 634 N N . PRO A 1 85 ? -8.134 8.935 -5.988 1.00 90.62 85 PRO A N 1
ATOM 635 C CA . PRO A 1 85 ? -8.436 7.940 -4.966 1.00 90.62 85 PRO A CA 1
ATOM 636 C C . PRO A 1 85 ? -9.930 7.869 -4.628 1.00 90.62 85 PRO A C 1
ATOM 638 O O . PRO A 1 85 ? -10.567 8.858 -4.278 1.00 90.62 85 PRO A O 1
ATOM 641 N N . SER A 1 86 ? -10.487 6.655 -4.612 1.00 90.81 86 SER A N 1
ATOM 642 C CA . SER A 1 86 ? -11.895 6.427 -4.222 1.00 90.81 86 SER A CA 1
ATOM 643 C C . SER A 1 86 ? -12.141 6.394 -2.701 1.00 90.81 86 SER A C 1
ATOM 645 O O . SER A 1 86 ? -13.218 6.009 -2.237 1.00 90.81 86 SER A O 1
ATOM 647 N N . VAL A 1 87 ? -11.126 6.757 -1.919 1.00 92.56 87 VAL A N 1
ATOM 648 C CA . VAL A 1 87 ? -11.079 6.754 -0.452 1.00 92.56 87 VAL A CA 1
ATOM 649 C C . VAL A 1 87 ? -10.359 8.018 0.011 1.00 92.56 87 VAL A C 1
ATOM 651 O O . VAL A 1 87 ? -9.535 8.568 -0.716 1.00 92.56 87 VAL A O 1
ATOM 654 N N . ARG A 1 88 ? -10.631 8.480 1.233 1.00 90.62 88 ARG A N 1
ATOM 655 C CA . ARG A 1 88 ? -9.881 9.596 1.813 1.00 90.62 88 ARG A CA 1
ATOM 656 C C . ARG A 1 88 ? -8.488 9.112 2.197 1.00 90.62 88 ARG A C 1
ATOM 658 O O . ARG A 1 88 ? -8.354 8.107 2.896 1.00 90.62 88 ARG A O 1
ATOM 665 N N . LEU A 1 89 ? -7.471 9.849 1.759 1.00 90.19 89 LEU A N 1
ATOM 666 C CA . LEU A 1 89 ? -6.080 9.607 2.117 1.00 90.19 89 LEU A CA 1
ATOM 667 C C . LEU A 1 89 ? -5.636 10.586 3.206 1.00 90.19 89 LEU A C 1
ATOM 669 O O . LEU A 1 89 ? -5.899 11.782 3.121 1.00 90.19 89 LEU A O 1
ATOM 673 N N . ALA A 1 90 ? -4.941 10.069 4.212 1.00 88.00 90 ALA A N 1
ATOM 674 C CA . ALA A 1 90 ? -4.224 10.845 5.215 1.00 88.00 90 ALA A CA 1
ATOM 675 C C . ALA A 1 90 ? -2.713 10.564 5.105 1.00 88.00 90 ALA A C 1
ATOM 677 O O . ALA A 1 90 ? -2.325 9.409 4.851 1.00 88.00 90 ALA A O 1
ATOM 678 N N . PRO A 1 91 ? -1.858 11.589 5.283 1.00 84.44 91 PRO A N 1
ATOM 679 C CA . PRO A 1 91 ? -0.412 11.439 5.178 1.00 84.44 91 PRO A CA 1
ATOM 680 C C . PRO A 1 91 ? 0.121 10.478 6.244 1.00 84.44 91 PRO A C 1
ATOM 682 O O . PRO A 1 91 ? -0.467 10.308 7.314 1.00 84.44 91 PRO A O 1
ATOM 685 N N . LEU A 1 92 ? 1.243 9.829 5.944 1.00 89.19 92 LEU A N 1
ATOM 686 C CA . LEU A 1 92 ? 1.951 8.995 6.910 1.00 89.19 92 LEU A CA 1
ATOM 687 C C . LEU A 1 92 ? 3.144 9.763 7.498 1.00 89.19 92 LEU A C 1
ATOM 689 O O . LEU A 1 92 ? 3.762 10.558 6.784 1.00 89.19 92 LEU A O 1
ATOM 693 N N . PRO A 1 93 ? 3.497 9.528 8.776 1.00 85.12 93 PRO A N 1
ATOM 694 C CA . PRO A 1 93 ? 4.681 10.132 9.377 1.00 85.12 93 PRO A CA 1
ATOM 695 C C . PRO A 1 93 ? 5.940 9.832 8.556 1.00 85.12 93 PRO A C 1
ATOM 697 O O . PRO A 1 93 ? 6.206 8.677 8.230 1.00 85.12 93 PRO A O 1
ATOM 700 N N . GLY A 1 94 ? 6.711 10.874 8.238 1.00 86.31 94 GLY A N 1
ATOM 701 C CA . GLY A 1 94 ? 7.969 10.748 7.497 1.00 86.31 94 GLY A CA 1
ATOM 702 C C . GLY A 1 94 ? 7.832 10.497 5.992 1.00 86.31 94 GLY A C 1
ATOM 703 O O . GLY A 1 94 ? 8.848 10.206 5.375 1.00 86.31 94 GLY A O 1
ATOM 704 N N . ASP A 1 95 ? 6.622 10.601 5.426 1.00 87.44 95 ASP A N 1
ATOM 705 C CA . ASP A 1 95 ? 6.330 10.417 3.992 1.00 87.44 95 ASP A CA 1
ATOM 706 C C . ASP A 1 95 ? 7.046 9.199 3.363 1.00 87.44 95 ASP A C 1
ATOM 708 O O . ASP A 1 95 ? 7.913 9.338 2.496 1.00 87.44 95 ASP A O 1
ATOM 712 N N . PRO A 1 96 ? 6.754 7.980 3.850 1.00 88.31 96 PRO A N 1
ATOM 713 C CA . PRO A 1 96 ? 7.476 6.788 3.4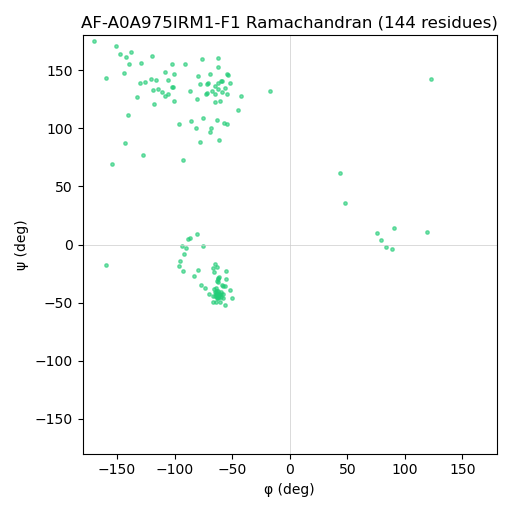44 1.00 88.31 96 PRO A CA 1
ATOM 714 C C . PRO A 1 96 ? 7.250 6.481 1.963 1.00 88.31 96 PRO A C 1
ATOM 716 O O . PRO A 1 96 ? 6.117 6.338 1.505 1.00 88.31 96 PRO A O 1
ATOM 719 N N . GLN A 1 97 ? 8.355 6.281 1.248 1.00 88.12 97 GLN A N 1
ATOM 720 C CA . GLN A 1 97 ? 8.366 5.913 -0.162 1.00 88.12 97 GLN A CA 1
ATOM 721 C C . GLN A 1 97 ? 8.808 4.460 -0.340 1.00 88.12 97 GLN A C 1
ATOM 723 O O . GLN A 1 97 ? 9.621 3.933 0.423 1.00 88.12 97 GLN A O 1
ATOM 728 N N . ARG A 1 98 ? 8.281 3.807 -1.378 1.00 85.75 98 ARG A N 1
ATOM 729 C CA . ARG A 1 98 ? 8.682 2.456 -1.786 1.00 85.75 98 ARG A CA 1
ATOM 730 C C . ARG A 1 98 ? 9.346 2.509 -3.154 1.00 85.75 98 ARG A C 1
ATOM 732 O O . ARG A 1 98 ? 8.782 3.060 -4.092 1.00 85.75 98 ARG A O 1
ATOM 739 N N . GLU A 1 99 ? 10.476 1.826 -3.291 1.00 88.12 99 GLU A N 1
ATOM 740 C CA . GLU A 1 99 ? 11.109 1.604 -4.588 1.00 88.12 99 GLU A CA 1
ATOM 741 C C . GLU A 1 99 ? 10.532 0.360 -5.284 1.00 88.12 99 GLU A C 1
ATOM 743 O O . GLU A 1 99 ? 10.398 -0.717 -4.690 1.00 88.12 99 GLU A O 1
ATOM 748 N N . VAL A 1 100 ? 10.190 0.507 -6.566 1.00 89.12 100 VAL A N 1
ATOM 749 C CA . VAL A 1 100 ? 9.807 -0.594 -7.455 1.00 89.12 100 VAL A CA 1
ATOM 750 C C . VAL A 1 100 ? 10.819 -0.650 -8.590 1.00 89.12 100 VAL A C 1
ATOM 752 O O . VAL A 1 100 ? 10.971 0.308 -9.340 1.00 89.12 100 VAL A O 1
ATOM 755 N N . PHE A 1 101 ? 11.495 -1.786 -8.734 1.00 92.19 101 PHE A N 1
ATOM 756 C CA . PHE A 1 101 ? 12.539 -1.977 -9.735 1.00 92.19 101 PHE A CA 1
ATOM 757 C C . PHE A 1 101 ? 12.302 -3.249 -10.551 1.00 92.19 101 PHE A C 1
ATOM 759 O O . PHE A 1 101 ? 11.655 -4.197 -10.104 1.00 92.19 101 PHE A O 1
ATOM 766 N N . SER A 1 102 ? 12.863 -3.283 -11.762 1.00 93.75 102 SER A N 1
ATOM 767 C CA . SER A 1 102 ? 12.902 -4.493 -12.587 1.00 93.75 102 SER A CA 1
ATOM 768 C C . SER A 1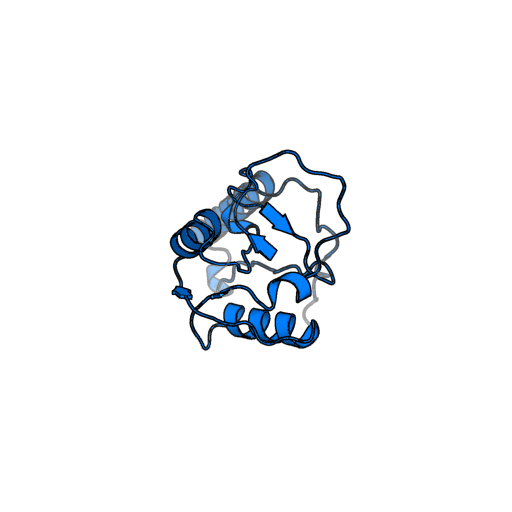 102 ? 14.286 -5.136 -12.519 1.00 93.75 102 SER A C 1
ATOM 770 O O . SER A 1 102 ? 15.305 -4.462 -12.661 1.00 93.75 102 SER A O 1
ATOM 772 N N . SER A 1 103 ? 14.341 -6.457 -12.358 1.00 94.62 103 SER A N 1
ATOM 773 C CA . SER A 1 103 ? 15.597 -7.210 -12.342 1.00 94.62 103 SER A CA 1
ATOM 774 C C . SER A 1 103 ? 15.618 -8.259 -13.448 1.00 94.62 103 SER A C 1
ATOM 776 O O . SER A 1 103 ? 14.602 -8.871 -13.768 1.00 94.62 103 SER A O 1
ATOM 778 N N . ALA A 1 104 ? 16.788 -8.453 -14.052 1.00 94.19 104 ALA A N 1
ATOM 779 C CA . ALA A 1 104 ? 17.024 -9.475 -15.062 1.00 94.19 104 ALA A CA 1
ATOM 780 C C . ALA A 1 104 ? 18.437 -10.033 -14.894 1.00 94.19 104 ALA A C 1
ATOM 782 O O . ALA A 1 104 ? 19.360 -9.308 -14.523 1.00 94.19 104 ALA A O 1
ATOM 783 N N . ARG A 1 105 ? 18.625 -11.317 -15.213 1.00 94.75 105 ARG A N 1
ATOM 784 C CA . ARG A 1 105 ? 19.959 -11.931 -15.230 1.00 94.75 105 ARG A CA 1
ATOM 785 C C . ARG A 1 105 ? 20.832 -11.235 -16.274 1.00 94.75 105 ARG A C 1
ATOM 787 O O . ARG A 1 105 ? 20.363 -10.998 -17.386 1.00 94.75 105 ARG A O 1
ATOM 794 N N . LEU A 1 106 ? 22.101 -10.985 -15.948 1.00 94.56 106 LEU A N 1
ATOM 795 C CA . LEU A 1 106 ? 23.022 -10.207 -16.788 1.00 94.56 106 LEU A CA 1
ATOM 796 C C . LEU A 1 106 ? 23.063 -10.660 -18.267 1.00 94.56 106 LEU A C 1
ATOM 798 O O . LEU A 1 106 ? 22.882 -9.806 -19.130 1.00 94.56 106 LEU A O 1
ATOM 802 N N . PRO A 1 107 ? 23.155 -11.966 -18.603 1.00 93.81 107 PRO A N 1
ATOM 803 C CA . PRO A 1 107 ? 23.167 -12.405 -20.006 1.00 93.81 107 PRO A CA 1
ATOM 804 C C . PRO A 1 107 ? 21.851 -12.156 -20.757 1.00 93.81 107 PRO A C 1
ATOM 806 O O . PRO A 1 107 ? 21.814 -12.174 -21.981 1.00 93.81 107 PRO A O 1
ATOM 809 N N . SER A 1 108 ? 20.743 -11.979 -20.032 1.00 92.81 108 SER A N 1
ATOM 810 C CA . SER A 1 108 ? 19.420 -11.721 -20.609 1.00 92.81 108 SER A CA 1
ATOM 811 C C . SER A 1 108 ? 19.078 -10.235 -20.676 1.00 92.81 108 SER A C 1
ATOM 813 O O . SER A 1 108 ? 18.136 -9.877 -21.375 1.00 92.81 108 SER A O 1
ATOM 815 N N . ALA A 1 109 ? 19.823 -9.375 -19.978 1.00 93.50 109 ALA A N 1
ATOM 816 C CA . ALA A 1 109 ? 19.510 -7.955 -19.850 1.00 93.50 109 ALA A CA 1
ATOM 817 C C . ALA A 1 109 ? 19.517 -7.209 -21.196 1.00 93.50 109 ALA A C 1
ATOM 819 O O . ALA A 1 109 ? 18.750 -6.265 -21.358 1.00 93.50 109 ALA A O 1
ATOM 820 N N . SER A 1 110 ? 20.336 -7.658 -22.153 1.00 94.75 110 SER A N 1
ATOM 821 C CA . SER A 1 110 ? 20.441 -7.095 -23.506 1.00 94.75 110 SER A CA 1
ATOM 822 C C . SER A 1 110 ? 19.494 -7.733 -24.528 1.00 94.75 110 SER A C 1
ATOM 824 O O . SER A 1 110 ? 19.470 -7.309 -25.683 1.00 94.75 110 SER A O 1
ATOM 826 N N . ARG A 1 111 ? 18.709 -8.757 -24.153 1.00 97.44 111 ARG A N 1
ATOM 827 C CA . ARG A 1 111 ? 17.771 -9.396 -25.090 1.00 97.44 111 ARG A CA 1
ATOM 828 C C . ARG A 1 111 ? 16.724 -8.368 -25.541 1.00 97.44 111 ARG A C 1
ATOM 830 O O . ARG A 1 111 ? 16.122 -7.741 -24.668 1.00 97.44 111 ARG A O 1
ATOM 837 N N . PRO A 1 112 ? 16.408 -8.262 -26.849 1.00 97.56 112 PRO A N 1
ATOM 838 C CA . PRO A 1 112 ? 15.475 -7.251 -27.356 1.00 97.56 112 PRO A CA 1
ATOM 839 C C . PRO A 1 112 ? 14.123 -7.221 -26.632 1.00 97.56 112 PRO A C 1
ATOM 841 O O . PRO A 1 112 ? 13.616 -6.152 -26.317 1.00 97.56 112 PRO A O 1
ATOM 844 N N . ALA A 1 113 ? 13.573 -8.389 -26.283 1.00 96.62 113 ALA A N 1
ATOM 845 C CA . ALA A 1 113 ? 12.321 -8.478 -25.529 1.00 96.62 113 ALA A CA 1
ATOM 846 C C . ALA A 1 113 ? 12.417 -7.881 -24.109 1.00 96.62 113 ALA A C 1
ATOM 848 O O . ALA A 1 113 ? 11.476 -7.244 -23.650 1.00 96.62 113 ALA A O 1
ATOM 849 N N . VAL A 1 114 ? 13.549 -8.056 -23.416 1.00 96.62 114 VAL A N 1
ATOM 850 C CA . VAL A 1 114 ? 13.759 -7.507 -22.063 1.00 96.62 114 VAL A CA 1
ATOM 851 C C . VAL A 1 114 ? 13.884 -5.988 -22.116 1.00 96.62 114 VAL A C 1
ATOM 853 O O . VAL A 1 114 ? 13.286 -5.300 -21.292 1.00 96.62 114 VAL A O 1
ATOM 856 N N . VAL A 1 115 ? 14.618 -5.471 -23.104 1.00 97.12 115 VAL A N 1
ATOM 857 C CA . VAL A 1 115 ? 14.735 -4.027 -23.348 1.00 97.12 115 VAL A CA 1
ATOM 858 C C . VAL A 1 115 ? 13.359 -3.432 -23.651 1.00 97.12 115 VAL A C 1
ATOM 860 O O . VAL A 1 115 ? 12.936 -2.508 -22.967 1.00 97.12 115 VAL A O 1
ATOM 863 N N . ALA A 1 116 ? 12.604 -4.035 -24.573 1.00 97.88 116 ALA A N 1
ATOM 864 C CA . ALA A 1 116 ? 11.279 -3.552 -24.953 1.00 97.88 116 ALA A CA 1
ATOM 865 C C . ALA A 1 116 ? 10.298 -3.477 -23.767 1.00 97.88 116 ALA A C 1
ATOM 867 O O . ALA A 1 116 ? 9.568 -2.493 -23.633 1.00 97.88 116 ALA A O 1
ATOM 868 N N . VAL A 1 117 ? 10.290 -4.487 -22.888 1.00 97.12 117 VAL A N 1
ATOM 869 C CA . VAL A 1 117 ? 9.446 -4.483 -21.680 1.00 97.12 117 VAL A CA 1
ATOM 870 C C . VAL A 1 117 ? 9.889 -3.398 -20.700 1.00 97.12 117 VAL A C 1
ATOM 872 O O . VAL A 1 117 ? 9.043 -2.680 -20.174 1.00 97.12 117 VAL A O 1
ATOM 875 N N . ARG A 1 118 ? 11.195 -3.242 -20.463 1.00 96.44 118 ARG A N 1
ATOM 876 C CA . ARG A 1 118 ? 11.718 -2.195 -19.571 1.00 96.44 118 ARG A CA 1
ATOM 877 C C . ARG A 1 118 ? 11.382 -0.796 -20.073 1.00 96.44 118 ARG A C 1
ATOM 879 O O . ARG A 1 118 ? 10.927 0.025 -19.283 1.00 96.44 118 ARG A O 1
ATOM 886 N N . ASP A 1 119 ? 11.518 -0.559 -21.372 1.00 96.88 119 ASP A N 1
ATOM 887 C CA . ASP A 1 119 ? 11.147 0.713 -21.988 1.00 96.88 119 ASP A CA 1
ATOM 888 C C . ASP A 1 119 ? 9.642 0.982 -21.855 1.00 96.88 119 ASP A C 1
ATOM 890 O O . ASP A 1 119 ? 9.226 2.111 -21.590 1.00 96.88 119 ASP A O 1
ATOM 894 N N . ALA A 1 120 ? 8.805 -0.050 -22.016 1.00 96.56 120 ALA A N 1
ATOM 895 C CA . ALA A 1 120 ? 7.363 0.067 -21.817 1.00 96.56 120 ALA A CA 1
ATOM 896 C C . ALA A 1 120 ? 7.007 0.390 -20.357 1.00 96.56 120 ALA A C 1
ATOM 898 O O . ALA A 1 120 ? 6.201 1.289 -20.120 1.00 96.56 120 ALA A O 1
ATOM 899 N N . LEU A 1 121 ? 7.642 -0.281 -19.390 1.00 93.75 121 LEU A N 1
ATOM 900 C CA . LEU A 1 121 ? 7.465 -0.002 -17.962 1.00 93.75 121 LEU A CA 1
ATOM 901 C C . LEU A 1 121 ? 7.902 1.423 -17.604 1.00 93.75 121 LEU A C 1
ATOM 903 O O . LEU A 1 121 ? 7.175 2.114 -16.896 1.00 93.75 121 LEU A O 1
ATOM 907 N N . ALA A 1 122 ? 9.041 1.888 -18.125 1.00 93.06 122 ALA A N 1
ATOM 908 C CA . ALA A 1 122 ? 9.532 3.244 -17.884 1.00 93.06 122 ALA A CA 1
ATOM 909 C C . ALA A 1 122 ? 8.558 4.311 -18.414 1.00 93.06 122 ALA A C 1
ATOM 911 O O . ALA A 1 122 ? 8.255 5.274 -17.711 1.00 93.06 122 ALA A O 1
ATOM 912 N N . ARG A 1 123 ? 8.009 4.115 -19.622 1.00 93.69 123 ARG A N 1
ATOM 913 C CA . ARG A 1 123 ? 6.980 5.010 -20.177 1.00 93.69 123 ARG A CA 1
ATOM 914 C C . ARG A 1 123 ? 5.696 5.002 -19.349 1.00 93.69 123 ARG A C 1
ATOM 916 O O . ARG A 1 123 ? 5.145 6.068 -19.093 1.00 93.69 123 ARG A O 1
ATOM 923 N N . ALA A 1 124 ? 5.229 3.827 -18.926 1.00 90.75 124 ALA A N 1
ATOM 924 C CA . ALA A 1 124 ? 4.027 3.709 -18.104 1.00 90.75 124 ALA A CA 1
ATOM 925 C C . ALA A 1 124 ? 4.197 4.402 -16.741 1.00 90.75 124 ALA A C 1
ATOM 927 O O . ALA A 1 124 ? 3.311 5.142 -16.315 1.00 90.75 124 ALA A O 1
ATOM 928 N N . ALA A 1 125 ? 5.352 4.227 -16.092 1.00 89.06 125 ALA A N 1
ATOM 929 C CA . ALA A 1 125 ? 5.663 4.886 -14.827 1.00 89.06 125 ALA A CA 1
ATOM 930 C C . ALA A 1 125 ? 5.696 6.417 -14.971 1.00 89.06 125 ALA A C 1
ATOM 932 O O . ALA A 1 125 ? 5.064 7.113 -14.184 1.00 89.06 125 ALA A O 1
ATOM 933 N N . ALA A 1 126 ? 6.353 6.937 -16.014 1.00 87.88 126 ALA A N 1
ATOM 934 C CA . ALA A 1 126 ? 6.412 8.377 -16.276 1.00 87.88 126 ALA A CA 1
ATOM 935 C C . ALA A 1 126 ? 5.032 9.002 -16.561 1.00 87.88 126 ALA A C 1
ATOM 937 O O . ALA A 1 126 ? 4.807 10.163 -16.230 1.00 87.88 126 ALA A O 1
ATOM 938 N N . ALA A 1 127 ? 4.112 8.244 -17.166 1.00 86.25 127 ALA A N 1
ATOM 939 C CA . ALA A 1 127 ? 2.745 8.695 -17.423 1.00 86.25 127 ALA A CA 1
ATOM 940 C C . ALA A 1 127 ? 1.851 8.653 -16.170 1.00 86.25 127 ALA A C 1
ATOM 942 O O . ALA A 1 127 ? 0.986 9.509 -16.018 1.00 86.25 127 ALA A O 1
ATOM 943 N N . SER A 1 128 ? 2.060 7.669 -15.288 1.00 80.56 128 SER A N 1
ATOM 944 C CA . SER A 1 128 ? 1.223 7.447 -14.094 1.00 80.56 128 SER A CA 1
ATOM 945 C C . SER A 1 128 ? 1.633 8.325 -12.908 1.00 80.56 128 SER A C 1
ATOM 947 O O . SER A 1 128 ? 0.808 8.645 -12.060 1.00 80.56 128 SER A O 1
ATOM 949 N N . PHE A 1 129 ? 2.908 8.722 -12.857 1.00 73.06 129 PHE A N 1
ATOM 950 C CA . PHE A 1 129 ? 3.484 9.557 -11.806 1.00 73.06 129 PHE A CA 1
ATOM 951 C C . PHE A 1 129 ? 4.193 10.754 -12.451 1.00 73.06 129 PHE A C 1
ATOM 953 O O . PHE A 1 129 ? 5.422 10.738 -12.594 1.00 73.06 129 PHE A O 1
ATOM 960 N N . PRO A 1 130 ? 3.452 11.782 -12.909 1.00 58.28 130 PRO A N 1
ATOM 961 C CA . PRO A 1 130 ? 4.076 12.974 -13.465 1.00 58.28 130 PRO A CA 1
ATOM 962 C C . PRO A 1 130 ? 5.047 13.570 -12.439 1.00 58.28 130 PRO A C 1
ATOM 964 O O . PRO A 1 130 ? 4.738 13.651 -11.251 1.00 58.28 130 PRO A O 1
ATOM 967 N N . ALA A 1 131 ? 6.248 13.937 -12.899 1.00 50.62 131 ALA A N 1
ATOM 968 C CA . ALA A 1 131 ? 7.351 14.366 -12.044 1.00 50.62 131 ALA A CA 1
ATOM 969 C C . ALA A 1 131 ? 6.925 15.519 -11.115 1.00 50.62 131 ALA A C 1
ATOM 971 O O . ALA A 1 131 ? 6.798 16.666 -11.538 1.00 50.62 131 ALA A O 1
ATOM 972 N N . GLY A 1 132 ? 6.701 15.174 -9.846 1.00 45.84 132 GLY A N 1
ATOM 973 C CA . GLY A 1 132 ? 6.242 16.082 -8.793 1.00 45.84 132 GLY A CA 1
ATOM 974 C C . GLY A 1 132 ? 6.520 15.588 -7.370 1.00 45.84 132 GLY A C 1
ATOM 975 O O . GLY A 1 132 ? 6.567 16.402 -6.455 1.00 45.84 132 GLY A O 1
ATOM 976 N N . LEU A 1 133 ? 6.801 14.296 -7.164 1.00 49.31 133 LEU A N 1
ATOM 977 C CA . LEU A 1 133 ? 7.315 13.762 -5.901 1.00 49.31 133 LEU A CA 1
ATOM 978 C C . LEU A 1 133 ? 8.376 12.685 -6.194 1.00 49.31 133 LEU A C 1
ATOM 980 O O . LEU A 1 133 ? 8.041 11.623 -6.705 1.00 49.31 133 LEU A O 1
ATOM 984 N N . GLY A 1 134 ? 9.656 12.946 -5.892 1.00 45.56 134 GLY A N 1
ATOM 985 C CA . GLY A 1 134 ? 10.647 11.868 -5.700 1.00 45.56 134 GLY A CA 1
ATOM 986 C C . GLY A 1 134 ? 11.880 11.780 -6.614 1.00 45.56 134 GLY A C 1
ATOM 987 O O . GLY A 1 134 ? 12.601 10.791 -6.525 1.00 45.56 134 GLY A O 1
ATOM 988 N N . ALA A 1 135 ? 12.203 12.766 -7.457 1.00 42.06 135 ALA A N 1
ATOM 989 C CA . ALA A 1 135 ? 13.416 12.693 -8.288 1.00 42.06 135 ALA A CA 1
ATOM 990 C C . ALA A 1 135 ? 14.649 13.357 -7.636 1.00 42.06 135 ALA A C 1
ATOM 992 O O . ALA A 1 135 ? 15.108 14.388 -8.114 1.00 42.06 135 ALA A O 1
ATOM 993 N N . THR A 1 136 ? 15.226 12.733 -6.600 1.00 39.88 136 THR A N 1
A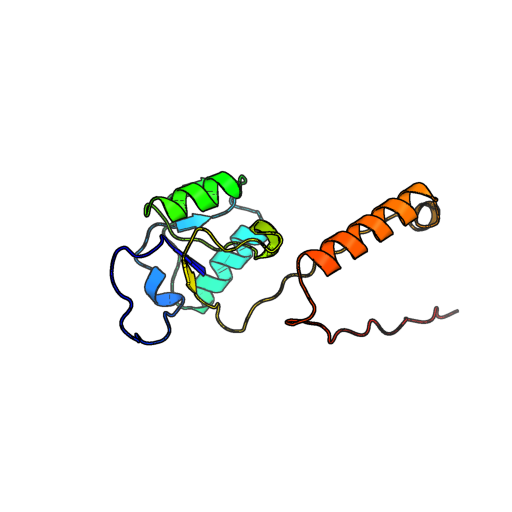TOM 994 C CA . THR A 1 136 ? 16.663 12.893 -6.291 1.00 39.88 136 THR A CA 1
ATOM 995 C C . THR A 1 136 ? 17.234 11.566 -5.802 1.00 39.88 136 THR A C 1
ATOM 997 O O . THR A 1 136 ? 17.282 11.279 -4.611 1.00 39.88 136 THR A O 1
ATOM 1000 N N . GLY A 1 137 ? 17.673 10.748 -6.751 1.00 35.44 137 GLY A N 1
ATOM 1001 C CA . GLY A 1 137 ? 18.385 9.502 -6.499 1.00 35.44 137 GLY A CA 1
ATOM 1002 C C . GLY A 1 137 ? 19.252 9.174 -7.702 1.00 35.44 137 GLY A C 1
ATOM 1003 O O . GLY A 1 137 ? 18.940 8.273 -8.473 1.00 35.44 137 GLY A O 1
ATOM 1004 N N . THR A 1 138 ? 20.308 9.959 -7.919 1.00 33.62 138 THR A N 1
ATOM 1005 C CA . THR A 1 138 ? 21.351 9.621 -8.890 1.00 33.62 138 THR A CA 1
ATOM 1006 C C . THR A 1 138 ? 22.020 8.332 -8.424 1.00 33.62 138 THR A C 1
ATOM 1008 O O . THR A 1 138 ? 22.770 8.338 -7.450 1.00 33.62 138 THR A O 1
ATOM 1011 N N . LEU A 1 139 ? 21.749 7.222 -9.110 1.00 43.94 139 LEU A N 1
ATOM 1012 C CA . LEU A 1 139 ? 22.565 6.019 -9.003 1.00 43.94 139 LEU A CA 1
ATOM 1013 C C . LEU A 1 139 ? 23.913 6.327 -9.664 1.00 43.94 139 LEU A C 1
ATOM 1015 O O . LEU A 1 139 ? 24.038 6.285 -10.888 1.00 43.94 139 LEU A O 1
ATOM 1019 N N . ASP A 1 140 ? 24.900 6.697 -8.847 1.00 35.25 140 ASP A N 1
ATOM 1020 C CA . ASP A 1 140 ? 26.292 6.778 -9.276 1.00 35.25 140 ASP A CA 1
ATOM 1021 C C . ASP A 1 140 ? 26.754 5.387 -9.730 1.00 35.25 140 ASP A C 1
ATOM 1023 O O . ASP A 1 140 ? 26.637 4.384 -9.017 1.00 35.25 140 ASP A O 1
ATOM 1027 N N . GLY A 1 141 ? 27.223 5.335 -10.973 1.00 38.53 141 GLY A N 1
ATOM 1028 C CA . GLY A 1 141 ? 27.674 4.130 -11.639 1.00 38.53 141 GLY A CA 1
ATOM 1029 C C . GLY A 1 141 ? 28.953 3.617 -10.995 1.00 38.53 141 GLY A C 1
ATOM 1030 O O . GLY A 1 141 ? 30.051 4.072 -11.311 1.00 38.53 141 GLY A O 1
ATOM 1031 N N . GLY A 1 142 ? 28.815 2.610 -10.135 1.00 33.81 142 GLY A N 1
ATOM 1032 C CA . GLY A 1 142 ? 29.936 1.845 -9.603 1.00 33.81 142 GLY A CA 1
ATOM 1033 C C . GLY A 1 142 ? 30.767 1.222 -10.729 1.00 33.81 142 GLY A C 1
ATOM 1034 O O . GLY A 1 142 ? 30.378 0.230 -11.344 1.00 33.81 142 GLY A O 1
ATOM 1035 N N . ARG A 1 143 ? 31.932 1.818 -10.992 1.00 39.03 143 ARG A N 1
ATOM 1036 C CA . ARG A 1 143 ? 32.984 1.296 -11.872 1.00 39.03 143 ARG A CA 1
ATOM 1037 C C . ARG A 1 143 ? 33.482 -0.068 -11.356 1.00 39.03 143 ARG A C 1
ATOM 1039 O O . ARG A 1 143 ? 33.672 -0.211 -10.146 1.00 39.03 143 ARG A O 1
ATOM 1046 N N . PRO A 1 144 ? 33.767 -1.053 -12.227 1.00 41.16 144 PRO A N 1
ATOM 1047 C CA . PRO A 1 144 ? 34.341 -2.325 -11.797 1.00 41.16 144 PRO A CA 1
ATOM 1048 C C . PRO A 1 144 ? 35.772 -2.118 -11.281 1.00 41.16 144 PRO A C 1
ATOM 1050 O O . PRO A 1 144 ? 36.585 -1.464 -11.939 1.00 41.16 144 PRO A O 1
ATOM 1053 N N . ARG A 1 145 ? 36.083 -2.678 -10.105 1.00 48.00 145 ARG A N 1
ATOM 1054 C CA . ARG A 1 145 ? 37.473 -2.876 -9.679 1.00 48.00 145 ARG A CA 1
ATOM 1055 C C . ARG A 1 145 ? 38.005 -4.130 -10.371 1.00 48.00 145 ARG A C 1
ATOM 1057 O O . ARG A 1 145 ? 37.350 -5.171 -10.317 1.00 48.00 145 ARG A O 1
ATOM 1064 N N . GLY A 1 146 ? 39.131 -3.967 -11.064 1.00 46.00 146 GLY A N 1
ATOM 1065 C CA . GLY A 1 146 ? 39.990 -5.072 -11.489 1.00 46.00 146 GLY A CA 1
ATOM 1066 C C . GLY A 1 146 ? 40.812 -5.631 -10.340 1.00 46.00 146 GLY A C 1
ATOM 1067 O O . GLY A 1 146 ? 40.665 -5.123 -9.202 1.00 46.00 146 GLY A O 1
#

Sequence (146 aa):
MAEAPATGQIPNVLATLLADFAGRPWVLEPAGTASREWAMQLCRGAGFEPDVRFETADLMAHIRLIRSGNAVGLLPDLVWAGEEPSVRLAPLPGDPQREVFSSARLPSASRPAVVAVRDALARAAAASFPAGLGATGTLDGGRPRG

Secondary structure (DSSP, 8-state):
-EEPPPSS---------GGGGTTSEEEEPPTT-HHHHHHHHHHHHTT---EEEEE-S-HHHHHHHHHTTS-BB---GGGGTTSPPSSEE-PPTT-----------GGGTTSHHHHHHHHHHHHHHHHHS-SSS---------PPP-

Foldseek 3Di:
DWAADDDDDDDPDDQDAPQVQQPAEAEFEDPPDPRRVVQQVLQVVVPHGHNHPHYDPDVVVRLVCRRVRRHDYDDDPVVQLQPDRNTDDGAGPPRDDDDDDDDDDPVCCPPPVNVVVVVVVVVSCCVSDPPDPDPDDPPDDDDDDD

Organism: NCBI:txid2781962

Radius of gyration: 18.96 Å; Cα contacts (8 Å, |Δi|>4): 149; chains: 1; bounding box: 61×36×47 Å

Nearest PDB structures (foldseek):
  2hxr-assembly1_B  TM=7.830E-01  e=1.623E-03  Escherichia coli K-12
  5z49-assembly1_A  TM=7.684E-01  e=3.613E-03  Synechococcus elongatus PCC 7942 = FACHB-805
  6m5f-assembly1_C  TM=8.863E-01  e=5.208E-02  Pseudomonas aeruginosa PAO1
  3fzv-assembly1_C  TM=8.256E-01  e=3.054E-02  Pseudomonas aeruginosa PAO1
  3fzv-assembly1_D  TM=8.058E-01  e=5.567E-02  Pseudomonas aeruginosa PAO1

InterPro domains:
  IPR005119 LysR, substrate-binding [PF03466] (18-125)

Solvent-accessible surface area (backbone atoms only — not comparable to full-atom values): 9256 Å² total; per-residue (Å²): 65,37,32,36,63,79,89,72,86,81,71,95,67,79,85,70,54,75,56,79,50,43,89,43,43,22,38,43,46,44,88,92,36,71,68,29,54,50,51,53,50,53,35,46,76,55,74,37,74,72,46,70,78,41,70,46,86,49,66,67,58,52,50,49,40,15,45,71,60,69,23,29,36,81,73,68,74,73,83,42,60,65,51,83,70,84,40,41,74,40,75,52,88,87,66,81,82,82,91,84,85,88,85,68,60,76,94,51,50,79,37,67,70,50,45,54,51,51,54,51,50,52,53,52,50,51,70,36,52,61,94,81,82,82,94,83,76,83,80,76,79,82,72,84,82,131